Protein AF-A0A6B3HFW6-F1 (afdb_monomer_lite)

Radius of gyration: 20.0 Å; chains: 1; bounding box: 45×37×47 Å

Structure (mmCIF, N/CA/C/O backbone):
data_AF-A0A6B3HFW6-F1
#
_entry.id   AF-A0A6B3HFW6-F1
#
loop_
_atom_site.group_PDB
_atom_site.id
_atom_site.type_symbol
_atom_site.label_atom_id
_atom_site.label_alt_id
_atom_site.label_comp_id
_atom_site.label_asym_id
_atom_site.label_entity_id
_atom_site.label_seq_id
_atom_site.pdbx_PDB_ins_code
_atom_site.Cartn_x
_atom_site.Cartn_y
_atom_site.Cartn_z
_atom_site.occupancy
_atom_site.B_iso_or_equiv
_atom_site.auth_seq_id
_atom_site.auth_comp_id
_atom_site.auth_asym_id
_atom_site.auth_atom_id
_atom_site.pdbx_PDB_model_num
ATOM 1 N N . LEU A 1 1 ? 17.810 11.166 -16.960 1.00 72.69 1 LEU A N 1
ATOM 2 C CA . LEU A 1 1 ? 16.520 11.536 -17.605 1.00 72.69 1 LEU A CA 1
ATOM 3 C C . LEU A 1 1 ? 15.754 10.320 -18.125 1.00 72.69 1 LEU A C 1
ATOM 5 O O . LEU A 1 1 ? 14.612 10.146 -17.726 1.00 72.69 1 LEU A O 1
ATOM 9 N N . LYS A 1 2 ? 16.372 9.452 -18.942 1.00 86.44 2 LYS A N 1
ATOM 10 C CA . LYS A 1 2 ? 15.738 8.235 -19.489 1.00 86.44 2 LYS A CA 1
ATOM 11 C C . LYS A 1 2 ? 15.124 7.311 -18.423 1.00 86.44 2 LYS A C 1
ATOM 13 O O . LYS A 1 2 ? 13.989 6.886 -18.581 1.00 86.44 2 LYS A O 1
ATOM 18 N N . GLU A 1 3 ? 15.835 7.064 -17.324 1.00 84.00 3 GLU A N 1
ATOM 19 C CA . GLU A 1 3 ? 15.349 6.210 -16.227 1.00 84.00 3 GLU A CA 1
ATOM 20 C C . GLU A 1 3 ? 14.089 6.778 -15.553 1.00 84.00 3 GLU A C 1
ATOM 22 O O . GLU A 1 3 ? 13.078 6.091 -15.464 1.00 84.00 3 GLU A O 1
ATOM 27 N N . LYS A 1 4 ? 14.088 8.071 -15.198 1.00 88.50 4 LYS A N 1
ATOM 28 C CA . LYS A 1 4 ? 12.903 8.762 -14.653 1.00 88.50 4 LYS A CA 1
ATOM 29 C C . LYS A 1 4 ? 11.708 8.721 -15.615 1.00 88.50 4 LYS A C 1
ATOM 31 O O . LYS A 1 4 ? 10.576 8.534 -15.182 1.00 88.50 4 LYS A O 1
ATOM 36 N N . ALA A 1 5 ? 11.953 8.858 -16.921 1.00 90.94 5 ALA A N 1
ATOM 37 C CA . ALA A 1 5 ? 10.901 8.736 -17.929 1.00 90.94 5 ALA A CA 1
ATOM 38 C C . ALA A 1 5 ? 10.331 7.306 -18.005 1.00 90.94 5 ALA A C 1
ATOM 40 O O . ALA A 1 5 ? 9.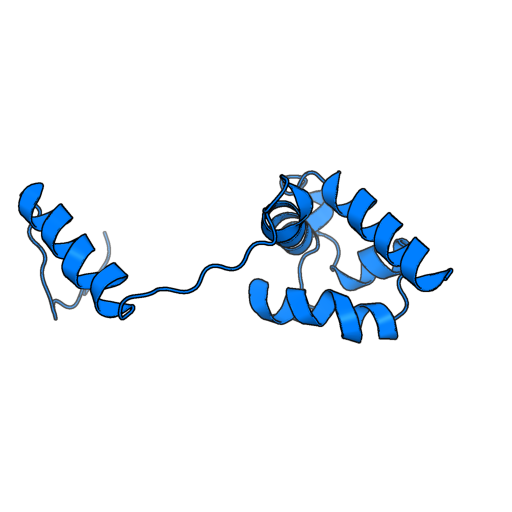124 7.138 -18.160 1.00 90.94 5 ALA A O 1
ATOM 41 N N . ASN A 1 6 ? 11.173 6.278 -17.863 1.00 92.00 6 ASN A N 1
ATOM 42 C CA . ASN A 1 6 ? 10.725 4.885 -17.818 1.00 92.00 6 ASN A CA 1
ATOM 43 C C . ASN A 1 6 ? 9.909 4.583 -16.557 1.00 92.00 6 ASN A C 1
ATOM 45 O O . ASN A 1 6 ? 8.894 3.904 -16.657 1.00 92.00 6 ASN A O 1
ATOM 49 N N . VAL A 1 7 ? 10.302 5.113 -15.395 1.00 94.19 7 VAL A N 1
ATOM 50 C CA . VAL A 1 7 ? 9.503 5.028 -14.158 1.00 94.19 7 VAL A CA 1
ATOM 51 C C . VAL A 1 7 ? 8.116 5.631 -14.375 1.00 94.19 7 VAL A C 1
ATOM 53 O O . VAL A 1 7 ? 7.114 4.971 -14.115 1.00 94.19 7 VAL A O 1
ATOM 56 N N . GLY A 1 8 ? 8.044 6.851 -14.921 1.00 93.62 8 GLY A N 1
ATOM 57 C CA . GLY A 1 8 ? 6.766 7.507 -15.207 1.00 93.62 8 GLY A CA 1
ATOM 58 C C . GLY A 1 8 ? 5.884 6.698 -16.163 1.00 93.62 8 GLY A C 1
ATOM 59 O O . GLY A 1 8 ? 4.684 6.572 -15.938 1.00 93.62 8 GLY A O 1
ATOM 60 N N . ARG A 1 9 ? 6.470 6.079 -17.197 1.00 94.38 9 ARG A N 1
ATOM 61 C CA . ARG A 1 9 ? 5.734 5.178 -18.100 1.00 94.38 9 ARG A CA 1
ATOM 62 C C . ARG A 1 9 ? 5.207 3.934 -17.391 1.00 94.38 9 ARG A C 1
ATOM 64 O O . ARG A 1 9 ? 4.054 3.582 -17.615 1.00 94.38 9 ARG A O 1
ATOM 71 N N . ALA A 1 10 ? 6.018 3.290 -16.552 1.00 95.69 10 ALA A N 1
ATOM 72 C CA . ALA A 1 10 ? 5.591 2.122 -15.786 1.00 95.69 10 ALA A CA 1
ATOM 73 C C . ALA A 1 10 ? 4.468 2.479 -14.800 1.00 95.69 10 ALA A C 1
ATOM 75 O O . ALA A 1 10 ? 3.469 1.772 -14.750 1.00 95.69 10 ALA A O 1
ATOM 76 N N . ALA A 1 11 ? 4.563 3.615 -14.103 1.00 93.75 11 ALA A N 1
ATOM 77 C CA . ALA A 1 11 ? 3.501 4.105 -13.223 1.00 93.75 11 ALA A CA 1
ATOM 78 C C . ALA A 1 11 ? 2.191 4.379 -13.987 1.00 93.75 11 ALA A C 1
ATOM 80 O O . ALA A 1 11 ? 1.124 3.943 -13.563 1.00 93.75 11 ALA A O 1
ATOM 81 N N . LEU A 1 12 ? 2.262 5.032 -15.154 1.00 93.62 12 LEU A N 1
ATOM 82 C CA . LEU A 1 12 ? 1.087 5.258 -16.007 1.00 93.62 12 LEU A CA 1
ATOM 83 C C . LEU A 1 12 ? 0.476 3.949 -16.525 1.00 93.62 12 LEU A C 1
ATOM 85 O O . LEU A 1 12 ? -0.746 3.836 -16.599 1.00 93.62 12 LEU A O 1
ATOM 89 N N . ALA A 1 13 ? 1.307 2.972 -16.898 1.00 95.31 13 ALA A N 1
ATOM 90 C CA . ALA A 1 13 ? 0.841 1.652 -17.311 1.00 95.31 13 ALA A CA 1
ATOM 91 C C . ALA A 1 13 ? 0.155 0.921 -16.148 1.00 95.31 13 ALA A C 1
ATOM 93 O O . ALA A 1 13 ? -0.936 0.388 -16.329 1.00 95.31 13 ALA A O 1
ATOM 94 N N . LEU A 1 14 ? 0.738 0.983 -14.948 1.00 94.69 14 LEU A N 1
ATOM 95 C CA . LEU A 1 14 ? 0.189 0.375 -13.740 1.00 94.69 14 LEU A CA 1
ATOM 96 C C . LEU A 1 14 ? -1.179 0.972 -13.389 1.00 94.69 14 LEU A C 1
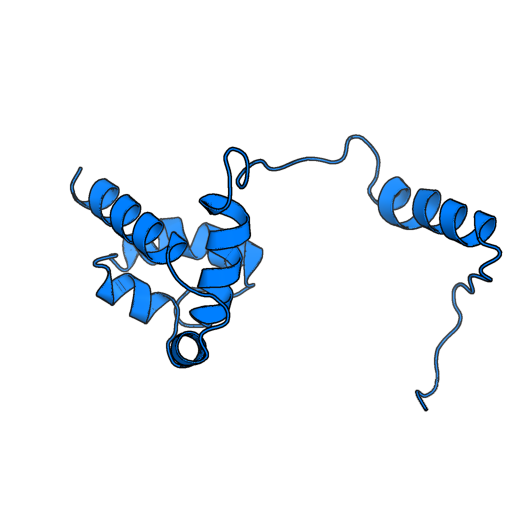ATOM 98 O O . LEU A 1 14 ? -2.126 0.229 -13.147 1.00 94.69 14 LEU A O 1
ATOM 102 N N . GLY A 1 15 ? -1.323 2.301 -13.433 1.00 91.81 15 GLY A N 1
ATOM 103 C CA . GLY A 1 15 ? -2.594 2.974 -13.134 1.00 91.81 15 GLY A CA 1
ATOM 104 C C . GLY A 1 15 ? -3.754 2.567 -14.056 1.00 91.81 15 GLY A C 1
ATOM 105 O O . GLY A 1 15 ? -4.919 2.688 -13.676 1.00 91.81 15 GLY A O 1
ATOM 106 N N . ARG A 1 16 ? -3.447 2.043 -15.251 1.00 92.88 16 ARG A N 1
ATOM 107 C CA . ARG A 1 16 ? -4.431 1.565 -16.237 1.00 92.88 16 ARG A CA 1
ATOM 108 C C . ARG A 1 16 ? -4.809 0.096 -16.077 1.00 92.88 16 ARG A C 1
ATOM 110 O O . ARG A 1 16 ? -5.753 -0.336 -16.730 1.00 92.88 16 ARG A O 1
ATOM 117 N N . LEU A 1 17 ? -4.101 -0.661 -15.242 1.00 94.75 17 LEU A N 1
ATOM 118 C CA . LEU A 1 17 ? -4.426 -2.061 -14.998 1.00 94.75 17 LEU A CA 1
ATOM 119 C C . LEU A 1 17 ? -5.768 -2.190 -14.275 1.00 94.75 17 LEU A C 1
ATOM 121 O O . LEU A 1 17 ? -6.152 -1.330 -13.470 1.00 94.75 17 LEU A O 1
ATOM 125 N N . ASP A 1 18 ? -6.461 -3.289 -14.547 1.00 93.75 18 ASP A N 1
ATOM 126 C CA . ASP A 1 18 ? -7.581 -3.752 -13.739 1.00 93.75 18 ASP A CA 1
ATOM 127 C C . ASP A 1 18 ? -7.058 -4.729 -12.672 1.00 93.75 18 ASP A C 1
ATOM 129 O O . ASP A 1 18 ? -6.664 -5.838 -13.025 1.00 93.75 18 ASP A O 1
ATOM 133 N N . PRO A 1 19 ? -7.035 -4.362 -11.375 1.00 91.62 19 PRO A N 1
ATOM 134 C CA . PRO A 1 19 ? -6.573 -5.264 -10.321 1.00 91.62 19 PRO A CA 1
ATOM 135 C C . PRO A 1 19 ? -7.434 -6.523 -10.156 1.00 91.62 19 PRO A C 1
ATOM 137 O O . PRO A 1 19 ? -7.001 -7.452 -9.482 1.00 91.62 19 PRO A O 1
ATOM 140 N N . ALA A 1 20 ? -8.648 -6.548 -10.720 1.00 93.06 20 ALA A N 1
ATOM 141 C CA . ALA A 1 20 ? -9.511 -7.724 -10.712 1.00 93.06 20 ALA A CA 1
ATOM 142 C C . ALA A 1 20 ? -9.196 -8.713 -11.849 1.00 93.06 20 ALA A C 1
ATOM 144 O O . ALA A 1 20 ? -9.765 -9.804 -11.860 1.00 93.06 20 ALA A O 1
ATOM 145 N N . ASP A 1 21 ? -8.304 -8.368 -12.787 1.00 95.75 21 ASP A N 1
ATOM 146 C CA . ASP A 1 21 ? -7.899 -9.274 -13.861 1.00 95.75 21 ASP A CA 1
ATOM 147 C C . ASP A 1 21 ? -7.089 -10.457 -13.289 1.00 95.75 21 ASP A C 1
ATOM 149 O O . ASP A 1 21 ? -5.949 -10.272 -12.840 1.00 95.75 21 ASP A O 1
ATOM 153 N N . PRO A 1 22 ? -7.614 -11.699 -13.346 1.00 94.44 22 PRO A N 1
ATOM 154 C CA . PRO A 1 22 ? -6.922 -12.873 -12.822 1.00 94.44 22 PRO A CA 1
ATOM 155 C C . PRO A 1 22 ? -5.632 -13.199 -13.588 1.00 94.44 22 PRO A C 1
ATOM 157 O O . PRO A 1 22 ? -4.841 -14.026 -13.138 1.00 94.44 22 PRO A O 1
ATOM 160 N N . ALA A 1 23 ? -5.396 -12.595 -14.759 1.00 95.69 23 ALA A N 1
ATOM 161 C CA . ALA A 1 23 ? -4.134 -12.733 -15.470 1.00 95.69 23 ALA A CA 1
ATOM 162 C C . ALA A 1 23 ? -2.955 -12.100 -14.737 1.00 95.69 23 ALA A C 1
ATOM 164 O O . ALA A 1 23 ? -1.842 -12.617 -14.841 1.00 95.69 23 ALA A O 1
ATOM 165 N N . LEU A 1 24 ? -3.198 -11.032 -13.977 1.00 96.25 24 LEU A N 1
ATOM 166 C CA . LEU A 1 24 ? -2.150 -10.350 -13.227 1.00 96.25 24 LEU A CA 1
ATOM 167 C C . LEU A 1 24 ? -1.634 -11.206 -12.071 1.00 96.25 24 LEU A C 1
ATOM 169 O O . LEU A 1 24 ? -0.460 -11.135 -11.744 1.00 96.25 24 LEU A O 1
ATOM 173 N N . ASP A 1 25 ? -2.460 -12.072 -11.493 1.00 96.31 25 ASP A N 1
ATOM 174 C CA . ASP A 1 25 ? -2.022 -12.925 -10.383 1.00 96.31 25 ASP A CA 1
ATOM 175 C C . ASP A 1 25 ? -1.070 -14.052 -10.829 1.00 96.31 25 ASP A C 1
ATOM 177 O O . ASP A 1 25 ? -0.402 -14.682 -10.016 1.00 96.31 25 ASP A O 1
ATOM 181 N N . ARG A 1 26 ? -0.964 -14.295 -12.144 1.00 96.25 26 ARG A N 1
ATOM 182 C CA . ARG A 1 26 ? -0.104 -15.343 -12.720 1.00 96.25 26 ARG A CA 1
ATOM 183 C C . ARG A 1 26 ? 1.352 -14.924 -12.916 1.00 96.25 26 ARG A C 1
ATOM 185 O O . ARG A 1 26 ? 2.156 -15.755 -13.336 1.00 96.25 26 ARG A O 1
ATOM 192 N N . ILE A 1 27 ? 1.686 -13.659 -12.679 1.00 97.62 27 ILE A N 1
ATOM 193 C CA . ILE A 1 27 ? 3.049 -13.139 -12.812 1.00 97.62 27 ILE A CA 1
ATOM 194 C C . ILE A 1 27 ? 3.434 -12.358 -11.560 1.00 97.62 27 ILE A C 1
ATOM 196 O O . ILE A 1 27 ? 2.597 -11.717 -10.921 1.00 97.62 27 ILE A O 1
ATOM 200 N N . ASP A 1 28 ? 4.718 -12.394 -11.221 1.00 98.25 28 ASP A N 1
ATOM 201 C CA . ASP A 1 28 ? 5.249 -11.574 -10.142 1.00 98.25 28 ASP A CA 1
ATOM 202 C C . ASP A 1 28 ? 5.446 -10.114 -10.587 1.00 98.25 28 ASP A C 1
ATOM 204 O O . ASP A 1 28 ? 5.568 -9.788 -11.778 1.00 98.25 28 ASP A O 1
ATOM 208 N N . PHE A 1 29 ? 5.475 -9.220 -9.602 1.00 98.25 29 PHE A N 1
ATOM 209 C CA . PHE A 1 29 ? 5.604 -7.787 -9.823 1.00 98.25 29 PHE A CA 1
ATOM 210 C C . PHE A 1 29 ? 6.935 -7.425 -10.499 1.00 98.25 29 PHE A C 1
ATOM 212 O O . PHE A 1 29 ? 6.954 -6.593 -11.410 1.00 98.25 29 PHE A O 1
ATOM 219 N N . ALA A 1 30 ? 8.047 -8.073 -10.133 1.00 98.19 30 ALA A N 1
ATOM 220 C CA . ALA A 1 30 ? 9.352 -7.790 -10.735 1.00 98.19 30 ALA A CA 1
ATOM 221 C C . ALA A 1 30 ? 9.394 -8.160 -12.224 1.00 98.19 30 ALA A C 1
ATOM 223 O O . ALA A 1 30 ? 9.927 -7.398 -13.034 1.00 98.19 30 ALA A O 1
ATOM 224 N N . THR A 1 31 ? 8.808 -9.291 -12.611 1.00 98.19 31 THR A N 1
ATOM 225 C CA . THR A 1 31 ? 8.692 -9.731 -14.003 1.00 98.19 31 THR A CA 1
ATOM 226 C C . THR A 1 31 ? 7.917 -8.706 -14.825 1.00 98.19 31 THR A C 1
ATOM 228 O O . THR A 1 31 ? 8.387 -8.296 -15.890 1.00 98.19 31 THR A O 1
ATOM 231 N N . TRP A 1 32 ? 6.789 -8.210 -14.310 1.00 98.12 32 TRP A N 1
ATOM 232 C CA . TRP A 1 32 ? 6.029 -7.155 -14.980 1.00 98.12 32 TRP A CA 1
ATOM 233 C C . TRP A 1 32 ? 6.830 -5.846 -15.097 1.00 98.12 32 TRP A C 1
ATOM 235 O O . TRP A 1 32 ? 6.882 -5.247 -16.174 1.00 98.12 32 TRP A O 1
ATOM 245 N N . LEU A 1 33 ? 7.521 -5.416 -14.036 1.00 98.00 33 LEU A N 1
ATOM 246 C CA . LEU A 1 33 ? 8.340 -4.196 -14.044 1.00 98.00 33 LEU A CA 1
ATOM 247 C C . LEU A 1 33 ? 9.492 -4.273 -15.057 1.00 98.00 33 LEU A C 1
ATOM 249 O O . LEU A 1 33 ? 9.731 -3.314 -15.796 1.00 98.00 33 LEU A O 1
ATOM 253 N N . ARG A 1 34 ? 10.179 -5.418 -15.152 1.00 97.75 34 ARG A N 1
ATOM 254 C CA . ARG A 1 34 ? 11.245 -5.633 -16.145 1.00 97.75 34 AR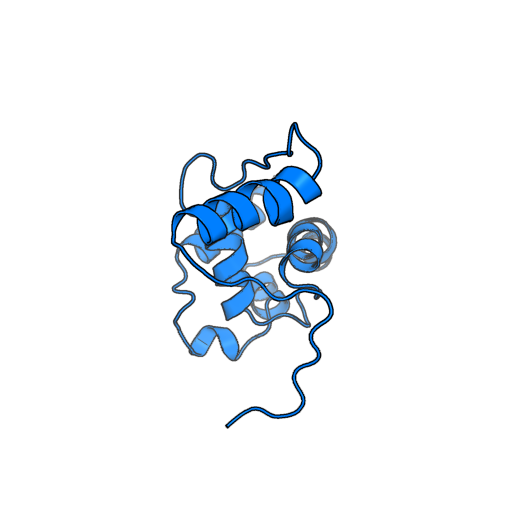G A CA 1
ATOM 255 C C . ARG A 1 34 ? 10.715 -5.565 -17.575 1.00 97.75 34 ARG A C 1
ATOM 257 O O . ARG A 1 34 ? 11.338 -4.921 -18.418 1.00 97.75 34 ARG A O 1
ATOM 264 N N . GLN A 1 35 ? 9.540 -6.142 -17.842 1.00 96.44 35 GLN A N 1
ATOM 265 C CA . GLN A 1 35 ? 8.863 -6.013 -19.143 1.00 96.44 35 GLN A CA 1
ATOM 266 C C . GLN A 1 35 ? 8.526 -4.549 -19.478 1.00 96.44 35 GLN A C 1
ATOM 268 O O . GLN A 1 35 ? 8.541 -4.159 -20.643 1.00 96.44 35 GLN A O 1
ATOM 273 N N . HIS A 1 36 ? 8.319 -3.712 -18.458 1.00 96.19 36 HIS A N 1
ATOM 274 C CA . HIS A 1 36 ? 8.120 -2.264 -18.578 1.00 96.19 36 HIS A CA 1
ATOM 275 C C . HIS A 1 36 ? 9.429 -1.456 -18.479 1.00 96.19 36 HIS A C 1
ATOM 277 O O . HIS A 1 36 ? 9.423 -0.247 -18.219 1.00 96.19 36 HIS A O 1
ATOM 283 N N . GLY A 1 37 ? 10.572 -2.108 -18.709 1.00 95.94 37 GLY A N 1
ATOM 284 C CA . GLY A 1 37 ? 11.879 -1.468 -18.840 1.00 95.94 37 GLY A CA 1
ATOM 285 C C . GLY A 1 37 ? 12.453 -0.916 -17.537 1.00 95.94 37 GLY A C 1
ATOM 286 O O . GLY A 1 37 ? 13.299 -0.016 -17.591 1.00 95.94 37 GLY A O 1
ATOM 287 N N . GLN A 1 38 ? 11.987 -1.405 -16.383 1.00 97.81 38 GLN A N 1
ATOM 288 C CA . GLN A 1 38 ? 12.597 -1.093 -15.092 1.00 97.81 38 GLN A CA 1
ATOM 289 C C . GLN A 1 38 ? 13.857 -1.939 -14.895 1.00 97.81 38 GLN A C 1
ATOM 291 O O . GLN A 1 38 ? 13.848 -3.146 -15.129 1.00 97.81 38 GLN A O 1
ATOM 296 N N . SER A 1 39 ? 14.944 -1.295 -14.471 1.00 97.00 39 SER A N 1
ATOM 297 C CA . SER A 1 39 ? 16.178 -1.997 -14.103 1.00 97.00 39 SER A CA 1
ATOM 298 C C . SER A 1 39 ? 16.049 -2.624 -12.715 1.00 97.00 39 SER A C 1
ATOM 300 O O . SER A 1 39 ? 15.272 -2.121 -11.905 1.00 97.00 39 SER A O 1
ATOM 302 N N . ASP A 1 40 ? 16.849 -3.647 -12.398 1.00 96.94 40 ASP A N 1
ATOM 303 C CA . ASP A 1 40 ? 16.843 -4.251 -11.054 1.00 96.94 40 ASP A CA 1
ATOM 304 C C . ASP A 1 40 ? 17.141 -3.211 -9.959 1.00 96.94 40 ASP A C 1
ATOM 306 O O . ASP A 1 40 ? 16.470 -3.186 -8.933 1.00 96.94 40 ASP A O 1
ATOM 310 N N . ARG A 1 41 ? 18.048 -2.258 -10.224 1.00 96.50 41 ARG A N 1
ATOM 311 C CA . ARG A 1 41 ? 18.316 -1.127 -9.318 1.00 96.50 41 ARG A CA 1
ATOM 312 C C . ARG A 1 41 ? 17.075 -0.262 -9.092 1.00 96.50 41 ARG A C 1
ATOM 314 O O . ARG A 1 41 ? 16.841 0.193 -7.980 1.00 96.50 41 ARG A O 1
ATOM 321 N N . THR A 1 42 ? 16.307 0.020 -10.144 1.00 97.06 42 THR A N 1
ATOM 322 C CA . THR A 1 42 ? 15.073 0.813 -10.035 1.00 97.06 42 THR A CA 1
ATOM 323 C C . THR A 1 42 ? 13.999 0.038 -9.269 1.00 97.06 42 THR A C 1
ATOM 325 O O . THR A 1 42 ? 13.268 0.633 -8.484 1.00 97.06 42 THR A O 1
ATOM 328 N N . ILE A 1 43 ? 13.904 -1.278 -9.481 1.00 97.88 43 ILE A N 1
ATOM 329 C CA . ILE A 1 43 ? 12.992 -2.160 -8.742 1.00 97.88 43 ILE A CA 1
ATOM 330 C C . ILE A 1 43 ? 13.311 -2.095 -7.247 1.00 97.88 43 ILE A C 1
ATOM 332 O O . ILE A 1 43 ? 12.447 -1.701 -6.473 1.00 97.88 43 ILE A O 1
ATOM 336 N N . GLU A 1 44 ? 14.560 -2.342 -6.866 1.00 97.19 44 GLU A N 1
ATOM 337 C CA . GLU A 1 44 ? 14.998 -2.327 -5.467 1.00 97.19 44 GLU A CA 1
ATOM 338 C C . GLU A 1 44 ? 14.858 -0.937 -4.815 1.00 97.19 44 GLU A C 1
ATOM 340 O O . GLU A 1 44 ? 14.316 -0.792 -3.722 1.00 97.19 44 GLU A O 1
ATOM 345 N N . ALA A 1 45 ? 15.323 0.119 -5.487 1.00 95.75 45 ALA A N 1
ATOM 346 C CA . ALA A 1 45 ? 15.438 1.442 -4.870 1.00 95.75 45 ALA A CA 1
ATOM 347 C C . ALA A 1 45 ? 14.133 2.256 -4.852 1.00 95.75 45 ALA A C 1
ATOM 349 O O . ALA A 1 45 ? 14.055 3.252 -4.131 1.00 95.75 45 ALA A O 1
ATOM 350 N N . LEU A 1 46 ? 13.137 1.894 -5.666 1.00 94.50 46 LEU A N 1
ATOM 351 C CA . LEU A 1 46 ? 11.879 2.640 -5.780 1.00 94.50 46 LEU A CA 1
ATOM 352 C C . LEU A 1 46 ? 10.661 1.758 -5.530 1.00 94.50 46 LEU A C 1
ATOM 354 O O . LEU A 1 46 ? 9.817 2.093 -4.702 1.00 94.50 46 LEU A O 1
ATOM 358 N N . TRP A 1 47 ? 10.545 0.662 -6.274 1.00 96.50 47 TRP A N 1
ATOM 359 C CA . TRP A 1 47 ? 9.335 -0.152 -6.254 1.00 96.50 47 TRP A CA 1
ATOM 360 C C . TRP A 1 47 ? 9.260 -1.010 -4.992 1.00 96.50 47 TRP A C 1
ATOM 362 O O . TRP A 1 47 ? 8.203 -1.052 -4.368 1.00 96.50 47 TRP A O 1
ATOM 372 N N . ASP A 1 48 ? 10.374 -1.596 -4.551 1.00 97.00 48 ASP A N 1
ATOM 373 C CA . ASP A 1 48 ? 10.440 -2.368 -3.306 1.00 97.00 48 ASP A CA 1
ATOM 374 C C . ASP A 1 48 ? 10.299 -1.488 -2.061 1.00 97.00 48 ASP A C 1
ATOM 376 O O . ASP A 1 48 ? 9.747 -1.947 -1.066 1.00 97.00 48 ASP A O 1
ATOM 380 N N . LEU A 1 49 ? 10.691 -0.209 -2.114 1.00 93.81 49 LEU A N 1
ATOM 381 C CA . LEU A 1 49 ? 10.476 0.724 -1.000 1.00 93.81 49 LEU A CA 1
ATOM 382 C C . LEU A 1 49 ? 8.987 0.829 -0.632 1.00 93.81 49 LEU A C 1
ATOM 384 O O . LEU A 1 49 ? 8.625 0.771 0.542 1.00 93.81 49 LEU A O 1
ATOM 388 N N . VAL A 1 50 ? 8.122 0.962 -1.640 1.00 91.25 50 VAL A N 1
ATOM 389 C CA . VAL A 1 50 ? 6.666 0.991 -1.442 1.00 91.25 50 VAL A CA 1
ATOM 390 C C . VAL A 1 50 ? 6.118 -0.427 -1.277 1.00 91.25 50 VAL A C 1
ATOM 392 O O . VAL A 1 50 ? 5.287 -0.667 -0.402 1.00 91.25 50 VAL A O 1
ATOM 395 N N . GLY A 1 51 ? 6.594 -1.372 -2.091 1.00 93.56 51 GLY A N 1
ATOM 396 C CA . GLY A 1 51 ? 6.136 -2.758 -2.118 1.00 93.56 51 GLY A CA 1
ATOM 397 C C . GLY A 1 51 ? 6.313 -3.462 -0.778 1.00 93.56 51 GLY A C 1
ATOM 398 O O . GLY A 1 51 ? 5.355 -4.016 -0.257 1.00 93.56 51 GLY A O 1
ATOM 399 N N . VAL A 1 52 ? 7.478 -3.360 -0.141 1.00 96.62 52 VAL A N 1
ATOM 400 C CA . VAL A 1 52 ? 7.714 -3.984 1.170 1.00 96.62 52 VAL A CA 1
ATOM 401 C C . VAL A 1 52 ? 6.803 -3.383 2.241 1.00 96.62 52 VAL A C 1
ATOM 403 O O . VAL A 1 52 ? 6.219 -4.127 3.022 1.00 96.62 52 VAL A O 1
ATOM 406 N N . ALA A 1 53 ? 6.618 -2.061 2.252 1.00 92.50 53 ALA A N 1
ATOM 407 C CA . ALA A 1 53 ? 5.790 -1.386 3.253 1.00 92.50 53 ALA A CA 1
ATOM 408 C C . ALA A 1 53 ? 4.291 -1.733 3.155 1.00 92.50 53 ALA A C 1
ATOM 410 O O . ALA A 1 53 ? 3.568 -1.631 4.142 1.00 92.50 53 ALA A O 1
ATOM 411 N N . THR A 1 54 ? 3.816 -2.124 1.972 1.00 93.44 54 THR A N 1
ATOM 412 C CA . THR A 1 54 ? 2.381 -2.301 1.684 1.00 93.44 54 THR A CA 1
ATOM 413 C C . THR A 1 54 ? 1.994 -3.757 1.428 1.00 93.44 54 THR A C 1
ATOM 415 O O . THR A 1 54 ? 0.939 -4.204 1.870 1.00 93.44 54 THR A O 1
ATOM 418 N N . LEU A 1 55 ? 2.852 -4.509 0.741 1.00 95.19 55 LEU A N 1
ATOM 419 C CA . LEU A 1 55 ? 2.665 -5.913 0.369 1.00 95.19 55 LEU A CA 1
ATOM 420 C C . LEU A 1 55 ? 3.406 -6.870 1.309 1.00 95.19 55 LEU A C 1
ATOM 422 O O . LEU A 1 55 ? 3.190 -8.074 1.223 1.00 95.19 55 LEU A O 1
ATOM 426 N N . ASN A 1 56 ? 4.271 -6.361 2.197 1.00 96.31 56 ASN A N 1
ATOM 427 C CA . ASN A 1 56 ? 5.144 -7.163 3.066 1.00 96.31 56 ASN A CA 1
ATOM 428 C C . ASN A 1 56 ? 6.053 -8.143 2.295 1.00 96.31 56 ASN A C 1
ATOM 430 O O . ASN A 1 56 ? 6.506 -9.146 2.843 1.00 96.31 56 ASN A O 1
ATOM 434 N N . ALA A 1 57 ? 6.329 -7.854 1.021 1.00 97.00 57 ALA A N 1
ATOM 435 C CA . ALA A 1 57 ? 7.151 -8.671 0.139 1.00 97.00 57 ALA A CA 1
ATOM 436 C C . ALA A 1 57 ? 7.895 -7.788 -0.873 1.00 97.00 57 ALA A C 1
ATOM 438 O O . ALA A 1 57 ? 7.413 -6.721 -1.257 1.00 97.00 57 ALA A O 1
ATOM 439 N N . THR A 1 58 ? 9.065 -8.246 -1.317 1.00 98.06 58 THR A N 1
ATOM 440 C CA . THR A 1 58 ? 9.781 -7.647 -2.452 1.00 98.06 58 THR A CA 1
ATOM 441 C C . THR A 1 58 ? 9.103 -8.032 -3.769 1.00 98.06 58 THR A C 1
ATOM 443 O O . THR A 1 58 ? 8.414 -9.050 -3.850 1.00 98.06 58 THR A O 1
ATOM 446 N N . ALA A 1 59 ? 9.325 -7.253 -4.825 1.00 97.88 59 ALA A N 1
ATOM 447 C CA . ALA A 1 59 ? 8.707 -7.418 -6.135 1.00 97.88 59 ALA A CA 1
ATOM 448 C C . ALA A 1 59 ? 8.774 -8.841 -6.739 1.00 97.88 59 ALA A C 1
ATOM 450 O O . ALA A 1 59 ? 7.761 -9.268 -7.291 1.00 97.88 59 ALA A O 1
ATOM 451 N N . PRO A 1 60 ? 9.873 -9.622 -6.644 1.00 97.88 60 PRO A N 1
ATOM 452 C CA . PRO A 1 60 ? 9.877 -10.995 -7.166 1.00 97.88 60 PRO A CA 1
ATOM 453 C C . PRO A 1 60 ? 9.013 -11.971 -6.350 1.00 97.88 60 PRO A C 1
ATOM 455 O O . PRO A 1 60 ? 8.717 -13.061 -6.825 1.00 97.88 60 PRO A O 1
ATOM 458 N N . ASN A 1 61 ? 8.616 -11.594 -5.132 1.00 97.69 61 ASN A N 1
ATOM 459 C CA . ASN A 1 61 ? 7.804 -12.405 -4.220 1.00 97.69 61 ASN A CA 1
ATOM 460 C C . ASN A 1 61 ? 6.372 -11.865 -4.066 1.00 97.69 61 ASN A C 1
ATOM 462 O O . ASN A 1 61 ? 5.624 -12.337 -3.212 1.00 97.69 61 ASN A O 1
ATOM 466 N N . ALA A 1 62 ? 5.996 -10.856 -4.853 1.00 97.75 62 ALA A N 1
ATOM 467 C CA . ALA A 1 62 ? 4.693 -10.214 -4.785 1.00 97.75 62 ALA A CA 1
ATOM 468 C C . ALA A 1 62 ? 3.887 -10.477 -6.061 1.00 97.75 62 ALA A C 1
ATOM 470 O O . ALA A 1 62 ? 4.403 -10.332 -7.169 1.00 97.75 62 ALA A O 1
ATOM 471 N N . SER A 1 63 ? 2.603 -10.808 -5.904 1.00 97.62 63 SER A N 1
ATOM 472 C CA . SER A 1 63 ? 1.653 -10.904 -7.021 1.00 97.62 63 SER A CA 1
ATOM 473 C C . SER A 1 63 ? 1.508 -9.554 -7.726 1.00 97.62 63 SER A C 1
ATOM 475 O O . SER A 1 63 ? 1.340 -8.516 -7.073 1.00 97.62 63 SER A O 1
ATOM 477 N N . MET A 1 64 ? 1.507 -9.562 -9.062 1.00 97.75 64 MET A N 1
ATOM 478 C CA . MET A 1 64 ? 1.253 -8.347 -9.832 1.00 97.75 64 MET A CA 1
ATOM 479 C C . MET A 1 64 ? -0.186 -7.834 -9.646 1.00 97.75 64 MET A C 1
ATOM 481 O O . MET A 1 64 ? -0.399 -6.624 -9.697 1.00 97.75 64 MET A O 1
ATOM 485 N N . ALA A 1 65 ? -1.168 -8.697 -9.355 1.00 97.25 65 ALA A N 1
ATOM 486 C CA . ALA A 1 65 ? -2.531 -8.257 -9.038 1.00 97.25 65 ALA A CA 1
ATOM 487 C C . ALA A 1 65 ? -2.572 -7.440 -7.733 1.00 97.25 65 ALA A C 1
ATOM 489 O O . ALA A 1 65 ? -3.165 -6.357 -7.680 1.00 97.25 65 ALA A O 1
ATOM 490 N N . LEU A 1 66 ? -1.872 -7.911 -6.694 1.00 96.50 66 LEU A N 1
ATOM 491 C CA . LEU A 1 66 ? -1.756 -7.190 -5.424 1.00 96.50 66 LEU A CA 1
ATOM 492 C C . LEU A 1 66 ? -0.963 -5.888 -5.583 1.00 96.50 66 LEU A C 1
ATOM 494 O O . LEU A 1 66 ? -1.383 -4.849 -5.068 1.00 96.50 66 LEU A O 1
ATOM 498 N N . ALA A 1 67 ? 0.133 -5.907 -6.347 1.00 97.00 67 ALA A N 1
ATOM 499 C CA . ALA A 1 67 ? 0.889 -4.698 -6.661 1.00 97.00 67 ALA A CA 1
ATOM 500 C C . ALA A 1 67 ? 0.032 -3.679 -7.429 1.00 97.00 67 ALA A C 1
ATOM 502 O O . ALA A 1 67 ? -0.011 -2.505 -7.059 1.00 97.00 67 ALA A O 1
ATOM 503 N N . ALA A 1 68 ? -0.728 -4.117 -8.439 1.00 96.25 68 ALA A N 1
ATOM 504 C CA . ALA A 1 68 ? -1.666 -3.258 -9.154 1.00 96.25 68 ALA A CA 1
ATOM 505 C C . ALA A 1 68 ? -2.681 -2.625 -8.195 1.00 96.25 68 ALA A C 1
ATOM 507 O O . ALA A 1 68 ? -2.903 -1.419 -8.258 1.00 96.25 68 ALA A O 1
ATOM 508 N N . LYS A 1 69 ? -3.252 -3.401 -7.263 1.00 95.06 69 LYS A N 1
ATOM 509 C CA . LYS A 1 69 ? -4.182 -2.881 -6.251 1.00 95.06 69 LYS A CA 1
ATOM 510 C C . LYS A 1 69 ? -3.534 -1.806 -5.376 1.00 95.06 69 LYS A C 1
ATOM 512 O O . LYS A 1 69 ? -4.092 -0.717 -5.257 1.00 95.06 69 LYS A O 1
ATOM 517 N N . VAL A 1 70 ? -2.371 -2.096 -4.795 1.00 94.31 70 VAL A N 1
ATOM 518 C CA . VAL A 1 70 ? -1.652 -1.184 -3.895 1.00 94.31 70 VAL A CA 1
ATOM 519 C C . VAL A 1 70 ? -1.278 0.110 -4.598 1.00 94.31 70 VAL A C 1
ATOM 521 O O . VAL A 1 70 ? -1.642 1.184 -4.132 1.00 94.31 70 VAL A O 1
ATOM 524 N N . PHE A 1 71 ? -0.573 0.032 -5.724 1.00 93.88 71 PHE A N 1
ATOM 525 C CA . PHE A 1 71 ? -0.061 1.231 -6.380 1.00 93.88 71 PHE A CA 1
ATOM 526 C C . PHE A 1 71 ? -1.183 2.015 -7.073 1.00 93.88 71 PHE A C 1
ATOM 528 O O . PHE A 1 71 ? -1.132 3.241 -7.124 1.00 93.88 71 PHE A O 1
ATOM 535 N N . LYS A 1 72 ? -2.246 1.355 -7.550 1.00 92.81 72 LYS A N 1
ATOM 536 C CA . LYS A 1 72 ? -3.415 2.068 -8.076 1.00 92.81 72 LYS A CA 1
ATOM 537 C C . LYS A 1 72 ? -4.150 2.821 -6.972 1.00 92.81 72 LYS A C 1
ATOM 539 O O . LYS A 1 72 ? -4.394 4.010 -7.130 1.00 92.81 72 LYS A O 1
ATOM 544 N N . THR A 1 73 ? -4.482 2.158 -5.864 1.00 87.38 73 THR A N 1
ATOM 545 C CA . THR A 1 73 ? -5.253 2.773 -4.771 1.00 87.38 73 THR A CA 1
ATOM 546 C C . THR A 1 73 ? -4.429 3.764 -3.947 1.00 87.38 73 THR A C 1
ATOM 548 O O . THR A 1 73 ? -4.946 4.809 -3.588 1.00 87.38 73 THR A O 1
ATOM 551 N N . GLY A 1 74 ? -3.166 3.460 -3.654 1.00 87.75 74 GLY A N 1
ATOM 552 C CA . GLY A 1 74 ? -2.337 4.267 -2.754 1.00 87.75 74 GLY A CA 1
ATOM 553 C C . GLY A 1 74 ? -1.528 5.377 -3.423 1.00 87.75 74 GLY A C 1
ATOM 554 O O . GLY A 1 74 ? -0.865 6.128 -2.723 1.00 87.75 74 GLY A O 1
ATOM 555 N N . LEU A 1 75 ? -1.501 5.461 -4.760 1.00 89.38 75 LEU A N 1
ATOM 556 C CA . LEU A 1 75 ? -0.665 6.446 -5.466 1.00 89.38 75 LEU A CA 1
ATOM 557 C C . LEU A 1 75 ? -1.322 7.066 -6.709 1.00 89.38 75 LEU A C 1
ATOM 559 O O . LEU A 1 75 ? -0.943 8.174 -7.082 1.00 89.38 75 LEU A O 1
ATOM 563 N N . LEU A 1 76 ? -2.243 6.371 -7.393 1.00 90.31 76 LEU A N 1
ATOM 564 C CA . LEU A 1 76 ? -2.617 6.716 -8.776 1.00 90.31 76 LEU A CA 1
ATOM 565 C C . LEU A 1 76 ? -4.125 6.901 -9.022 1.00 90.31 76 LEU A C 1
ATOM 567 O O . LEU A 1 76 ? -4.509 7.157 -10.163 1.00 90.31 76 LEU A O 1
ATOM 571 N N . SER A 1 77 ? -4.984 6.754 -8.010 1.00 87.38 77 SER A N 1
ATOM 572 C CA . SER A 1 77 ? -6.443 6.820 -8.185 1.00 87.38 77 SER A CA 1
ATOM 573 C C . SER A 1 77 ? -6.979 8.244 -8.313 1.00 87.38 77 SER A C 1
ATOM 575 O O . SER A 1 77 ? -7.886 8.477 -9.108 1.00 87.38 77 SER A O 1
ATOM 577 N N . GLU A 1 78 ? -6.426 9.190 -7.556 1.00 90.81 78 GLU A N 1
ATOM 578 C CA . GLU A 1 78 ? -6.894 10.578 -7.494 1.00 90.81 78 GLU A CA 1
ATOM 579 C C . GLU A 1 78 ? -5.789 11.529 -6.998 1.00 90.81 78 GLU A C 1
ATOM 581 O O . GLU A 1 78 ? -4.799 11.073 -6.412 1.00 90.81 78 GLU A O 1
ATOM 586 N N . PRO A 1 79 ? -5.910 12.852 -7.225 1.00 90.06 79 PRO A N 1
ATOM 587 C CA . PRO A 1 79 ? -5.023 13.827 -6.596 1.00 90.06 79 PRO A CA 1
ATOM 588 C C . PRO A 1 79 ? -5.057 13.678 -5.069 1.00 90.06 79 PRO A C 1
ATOM 590 O O . PRO A 1 79 ? -6.132 13.683 -4.481 1.00 90.06 79 PRO A O 1
ATOM 593 N N . GLY A 1 80 ? -3.888 13.543 -4.441 1.00 88.75 80 GLY A N 1
ATOM 594 C CA . GLY A 1 80 ? -3.777 13.304 -2.996 1.00 88.75 80 GLY A CA 1
ATOM 595 C C . GLY A 1 80 ? -3.864 11.831 -2.578 1.00 88.75 80 GLY A C 1
ATOM 596 O O . GLY A 1 80 ? -3.727 11.536 -1.399 1.00 88.75 80 GLY A O 1
ATOM 597 N N . ALA A 1 81 ? -4.000 10.873 -3.507 1.00 89.12 81 ALA A N 1
ATOM 598 C CA . ALA A 1 81 ? -4.001 9.440 -3.162 1.00 89.12 81 ALA A CA 1
ATOM 599 C C . ALA A 1 81 ? -2.724 8.988 -2.424 1.00 89.12 81 ALA A C 1
ATOM 601 O O . ALA A 1 81 ? -2.759 8.033 -1.656 1.00 89.12 81 ALA A O 1
ATOM 602 N N . ALA A 1 82 ? -1.613 9.691 -2.660 1.00 89.00 82 ALA A N 1
ATOM 603 C CA . ALA A 1 82 ? -0.326 9.464 -2.012 1.00 89.00 82 ALA A CA 1
ATOM 604 C C . ALA A 1 82 ? -0.154 10.229 -0.683 1.00 89.00 82 ALA A C 1
ATOM 606 O O . ALA A 1 82 ? 0.929 10.174 -0.095 1.00 89.00 82 ALA A O 1
ATOM 607 N N . ASP A 1 83 ? -1.166 10.974 -0.228 1.00 91.44 83 ASP A N 1
ATOM 608 C CA . ASP A 1 83 ? -1.088 11.748 1.007 1.00 91.44 83 ASP A CA 1
ATOM 609 C C . ASP A 1 83 ? -1.062 10.803 2.212 1.00 91.44 83 ASP A C 1
ATOM 611 O O . ASP A 1 83 ? -1.925 9.943 2.392 1.00 91.44 83 ASP A O 1
ATOM 615 N N . ILE A 1 84 ? -0.057 10.978 3.069 1.00 86.44 84 ILE A N 1
ATOM 616 C CA . ILE A 1 84 ? 0.105 10.182 4.285 1.00 86.44 84 ILE A CA 1
ATOM 617 C C . ILE A 1 84 ? -0.318 11.032 5.480 1.00 86.44 84 ILE A C 1
ATOM 619 O O . ILE A 1 84 ? 0.333 12.018 5.830 1.00 86.44 84 ILE A O 1
ATOM 623 N N . GLY A 1 85 ? -1.416 10.630 6.120 1.00 88.25 85 GLY A N 1
ATOM 624 C CA . GLY A 1 85 ? -1.883 11.220 7.370 1.00 88.25 85 GLY A CA 1
ATOM 625 C C . GLY A 1 85 ? -1.149 10.659 8.589 1.00 88.25 85 GLY A C 1
ATOM 626 O O . GLY A 1 85 ? -0.720 9.506 8.604 1.00 88.25 85 GLY A O 1
ATOM 627 N N . TRP A 1 86 ? -1.055 11.464 9.646 1.00 92.19 86 TRP A N 1
ATOM 628 C CA . TRP A 1 86 ? -0.606 11.018 10.964 1.00 92.19 86 TRP A CA 1
ATOM 629 C C . TRP A 1 86 ? -1.668 11.354 12.012 1.00 92.19 86 TRP A C 1
ATOM 631 O O . TRP A 1 86 ? -2.320 12.397 11.950 1.00 92.19 86 TRP A O 1
ATOM 641 N N . ALA A 1 87 ? -1.870 10.444 12.965 1.00 92.00 87 ALA A N 1
ATOM 642 C CA . ALA A 1 87 ? -2.848 10.636 14.026 1.00 92.00 87 ALA A CA 1
ATOM 643 C C . ALA A 1 87 ? -2.354 11.694 15.024 1.00 92.00 87 ALA A C 1
ATOM 645 O O . ALA A 1 87 ? -1.277 11.555 15.600 1.00 92.00 87 ALA A O 1
ATOM 646 N N . THR A 1 88 ? -3.166 12.725 15.269 1.00 95.06 88 THR A N 1
ATOM 647 C CA . THR A 1 88 ? -2.889 13.775 16.270 1.00 95.06 88 THR A CA 1
ATOM 648 C C . THR A 1 88 ? -3.226 13.348 17.701 1.00 95.06 88 THR A C 1
ATOM 650 O O . THR A 1 88 ? -2.938 14.070 18.654 1.00 95.06 88 THR A O 1
ATOM 653 N N . VAL A 1 89 ? -3.826 12.168 17.855 1.00 94.75 89 VAL A N 1
ATOM 654 C CA . VAL A 1 89 ? -4.187 11.534 19.125 1.00 94.75 89 VAL A CA 1
ATOM 655 C C . VAL A 1 89 ? -3.565 10.135 19.195 1.00 94.75 89 VAL A C 1
ATOM 657 O O . VAL A 1 89 ? -3.24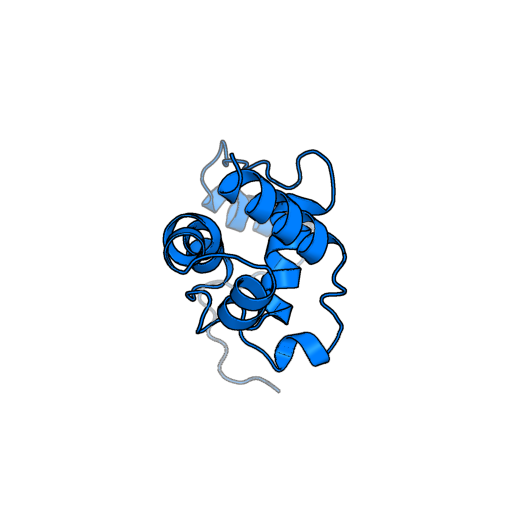3 9.558 18.151 1.00 94.75 89 VAL A O 1
ATOM 660 N N . PRO A 1 90 ? -3.403 9.546 20.395 1.00 94.88 90 PRO A N 1
ATOM 661 C CA . PRO A 1 90 ? -2.931 8.172 20.521 1.00 94.88 90 PRO A CA 1
ATOM 662 C C . PRO A 1 90 ? -3.810 7.195 19.731 1.00 94.88 90 PRO A C 1
ATOM 664 O O . PRO A 1 90 ? -5.034 7.305 19.745 1.00 94.88 90 PRO A O 1
ATOM 667 N N . LEU A 1 91 ? -3.208 6.180 19.099 1.00 93.50 91 LEU A N 1
ATOM 668 C CA . LEU A 1 91 ? -3.971 5.186 18.329 1.00 93.50 91 LEU A CA 1
ATOM 669 C C . LEU A 1 91 ? -5.017 4.447 19.175 1.00 93.50 91 LEU A C 1
ATOM 671 O O . LEU A 1 91 ? -6.038 4.045 18.626 1.00 93.50 91 LEU A O 1
ATOM 675 N N . GLY A 1 92 ? -4.799 4.303 20.488 1.00 94.81 92 GLY A N 1
ATOM 676 C CA . GLY A 1 92 ? -5.792 3.739 21.409 1.00 94.81 92 GLY A CA 1
ATOM 677 C C . GLY A 1 92 ? -7.083 4.560 21.481 1.00 94.81 92 GLY A C 1
ATOM 678 O O . GLY A 1 92 ? -8.161 3.986 21.579 1.00 94.81 92 GLY A O 1
ATOM 679 N N . GLU A 1 93 ? -7.000 5.883 21.324 1.00 95.62 93 GLU A N 1
ATOM 680 C CA . GLU A 1 93 ? -8.184 6.744 21.272 1.00 95.62 93 GLU A CA 1
ATOM 681 C C . GLU A 1 93 ? -9.018 6.447 20.020 1.00 95.62 93 GLU A C 1
ATOM 683 O O . GLU A 1 93 ? -10.238 6.302 20.092 1.00 95.62 93 GLU A O 1
ATOM 688 N N . LEU A 1 94 ? -8.346 6.277 18.876 1.00 92.06 94 LEU A N 1
ATOM 689 C CA . LEU A 1 94 ? -8.990 5.964 17.600 1.00 92.06 94 LEU A CA 1
ATOM 690 C C . LEU A 1 94 ? -9.581 4.547 17.569 1.00 92.06 94 LEU A C 1
ATOM 692 O O . LEU A 1 94 ? -10.708 4.369 17.114 1.00 92.06 94 LEU A O 1
ATOM 696 N N . HIS A 1 95 ? -8.826 3.546 18.031 1.00 92.12 95 HIS A N 1
ATOM 697 C CA . HIS A 1 95 ? -9.168 2.131 17.848 1.00 92.12 95 HIS A CA 1
ATOM 698 C C . HIS A 1 95 ? -9.963 1.519 19.010 1.00 92.12 95 HIS A C 1
ATOM 700 O O . HIS A 1 95 ? -10.648 0.525 18.789 1.00 92.12 95 HIS A O 1
ATOM 706 N N . ASP A 1 96 ? -9.887 2.076 20.224 1.00 93.75 96 ASP A N 1
ATOM 707 C CA . ASP A 1 96 ? -10.636 1.586 21.391 1.00 93.75 96 ASP A CA 1
ATOM 708 C C . ASP A 1 96 ? -11.652 2.619 21.878 1.00 93.75 96 ASP A C 1
ATOM 710 O O . ASP A 1 96 ? -12.847 2.371 21.754 1.00 93.75 96 ASP A O 1
ATOM 714 N N . THR A 1 97 ? -11.222 3.788 22.371 1.00 95.69 97 THR A N 1
ATOM 715 C CA . THR A 1 97 ? -12.126 4.751 23.033 1.00 95.69 97 THR A CA 1
ATOM 716 C C . THR A 1 97 ? -13.316 5.138 22.150 1.00 95.69 97 THR A C 1
ATOM 718 O O . THR A 1 97 ? -14.476 5.002 22.556 1.00 95.69 97 THR A O 1
ATOM 721 N N . LEU A 1 98 ? -13.049 5.605 20.925 1.00 95.25 98 LEU A N 1
ATOM 722 C CA . LEU A 1 98 ? -14.095 6.056 20.005 1.00 95.25 98 LEU A CA 1
ATOM 723 C C . LEU A 1 98 ? -14.937 4.891 19.470 1.00 95.25 98 LEU A C 1
ATOM 725 O O . LEU A 1 98 ? -16.163 5.004 19.402 1.00 95.25 98 LEU A O 1
ATOM 729 N N . ALA A 1 99 ? -14.299 3.765 19.140 1.00 94.50 99 ALA A N 1
ATOM 730 C CA . ALA A 1 99 ? -14.984 2.571 18.653 1.00 94.50 99 ALA A CA 1
ATOM 731 C C . ALA A 1 99 ? -15.929 1.984 19.716 1.00 94.50 99 ALA A C 1
ATOM 733 O O . ALA A 1 99 ? -17.101 1.736 19.433 1.00 94.50 99 ALA A O 1
ATOM 734 N N . ARG A 1 100 ? -15.457 1.840 20.960 1.00 95.69 100 ARG A N 1
ATOM 735 C CA . ARG A 1 100 ? -16.248 1.375 22.107 1.00 95.69 100 ARG A CA 1
ATOM 736 C C . ARG A 1 100 ? -17.448 2.271 22.352 1.00 95.69 100 ARG A C 1
ATOM 738 O O . ARG A 1 100 ? -18.560 1.771 22.446 1.00 95.69 100 ARG A O 1
ATOM 745 N N . LYS A 1 101 ? -17.249 3.591 22.374 1.00 96.69 101 LYS A N 1
ATOM 746 C CA . LYS A 1 101 ? -18.350 4.545 22.550 1.00 96.69 101 LYS A CA 1
ATOM 747 C C . LYS A 1 101 ? -19.429 4.383 21.475 1.00 96.69 101 LYS A C 1
ATOM 749 O O . LYS A 1 101 ? -20.617 4.435 21.794 1.00 96.69 101 LYS A O 1
ATOM 754 N N . ALA A 1 102 ? -19.033 4.204 20.213 1.00 97.38 102 ALA A N 1
ATOM 755 C CA . ALA A 1 102 ? -19.975 3.995 19.116 1.00 97.38 102 ALA A CA 1
ATOM 756 C C . ALA A 1 102 ? -20.768 2.685 19.284 1.00 97.38 102 ALA A C 1
ATOM 758 O O . ALA A 1 102 ? -21.988 2.68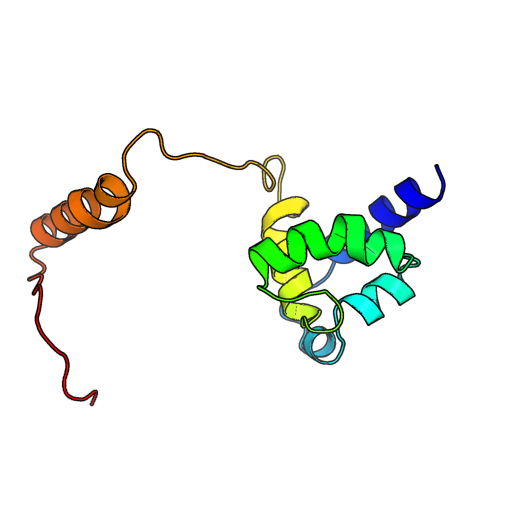9 19.127 1.00 97.38 102 ALA A O 1
ATOM 759 N N . LEU A 1 103 ? -20.094 1.595 19.665 1.00 97.12 103 LEU A N 1
ATOM 760 C CA . LEU A 1 103 ? -20.721 0.301 19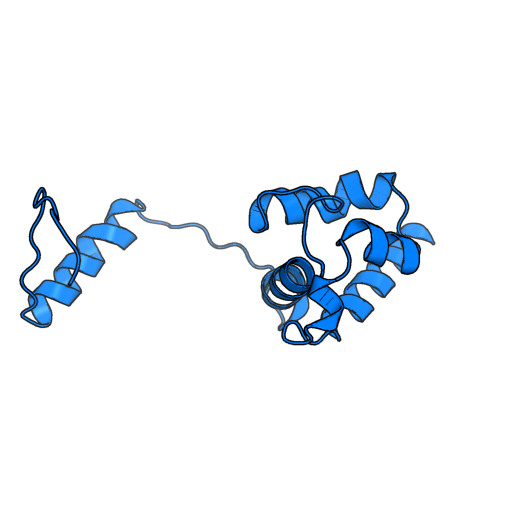.957 1.00 97.12 103 LEU A CA 1
ATOM 761 C C . LEU A 1 103 ? -21.699 0.387 21.137 1.00 97.12 103 LEU A C 1
ATOM 763 O O . LEU A 1 103 ? -22.846 -0.037 21.006 1.00 97.12 103 LEU A O 1
ATOM 767 N N . ASP A 1 104 ? -21.284 1.001 22.246 1.00 97.06 104 ASP A N 1
ATOM 768 C CA . ASP A 1 104 ? -22.119 1.186 23.436 1.00 97.06 104 ASP A CA 1
ATOM 769 C C . ASP A 1 104 ? -23.374 2.012 23.105 1.00 97.06 104 ASP A C 1
ATOM 771 O O . ASP A 1 104 ? -24.483 1.667 23.513 1.00 97.06 104 ASP A O 1
ATOM 775 N N . THR A 1 105 ? -23.223 3.068 22.296 1.00 98.06 105 THR A N 1
ATOM 776 C CA . THR A 1 105 ? -24.343 3.908 21.831 1.00 98.06 105 THR A CA 1
ATOM 777 C C . THR A 1 105 ? -25.327 3.120 20.965 1.00 98.06 105 THR A C 1
ATOM 779 O O . THR A 1 105 ? -26.533 3.347 21.033 1.00 98.06 105 THR A O 1
ATOM 782 N N . ALA A 1 106 ? -24.831 2.170 20.172 1.00 98.31 106 ALA A N 1
ATOM 783 C CA . ALA A 1 106 ? -25.655 1.262 19.382 1.00 98.31 106 ALA A CA 1
ATOM 784 C C . ALA A 1 106 ? -26.272 0.116 20.214 1.00 98.31 106 ALA A C 1
ATOM 786 O O . ALA A 1 106 ? -26.970 -0.731 19.658 1.00 98.31 106 ALA A O 1
ATOM 787 N N . GLY A 1 107 ? -26.024 0.063 21.530 1.00 98.12 107 GLY A N 1
ATOM 788 C CA . GLY A 1 107 ? -26.499 -1.004 22.413 1.00 98.12 107 GLY A CA 1
ATOM 789 C C . GLY A 1 107 ? -25.755 -2.331 22.233 1.00 98.12 107 GLY A C 1
ATOM 790 O O . GLY A 1 107 ? -26.247 -3.376 22.663 1.00 98.12 107 GLY A O 1
ATOM 791 N N . VAL A 1 108 ? -24.584 -2.317 21.588 1.00 98.12 108 VAL A N 1
ATOM 792 C CA . VAL A 1 108 ? -23.765 -3.515 21.393 1.00 98.12 108 VAL A CA 1
ATOM 793 C C . VAL A 1 108 ? -23.071 -3.880 22.701 1.00 98.12 108 VAL A C 1
ATOM 795 O O . VAL A 1 108 ? -22.369 -3.075 23.307 1.00 98.12 108 VAL A O 1
ATOM 798 N N . ARG A 1 109 ? -23.216 -5.140 23.119 1.00 95.94 109 ARG A N 1
ATOM 799 C CA . ARG A 1 109 ? -22.488 -5.691 24.263 1.00 95.94 109 ARG A CA 1
ATOM 800 C C . ARG A 1 109 ? -21.064 -6.064 23.848 1.00 95.94 109 ARG A C 1
ATOM 802 O O . ARG A 1 109 ? -20.870 -7.016 23.096 1.00 95.94 109 ARG A O 1
ATOM 809 N N . THR A 1 110 ? -20.079 -5.343 24.377 1.00 94.75 110 THR A N 1
ATOM 810 C CA . THR A 1 110 ? -18.656 -5.604 24.116 1.00 94.75 110 THR A CA 1
ATOM 811 C C . THR A 1 110 ? -18.032 -6.403 25.259 1.00 94.75 110 THR A C 1
ATOM 813 O O . THR A 1 110 ? -17.936 -5.913 26.381 1.00 94.75 110 THR A O 1
ATOM 816 N N . GLU A 1 111 ? -17.559 -7.615 24.972 1.00 94.88 111 GLU A N 1
ATOM 817 C CA . GLU A 1 111 ? -16.891 -8.489 25.944 1.00 94.88 111 GLU A CA 1
ATOM 818 C C . GLU A 1 111 ? -15.369 -8.435 25.776 1.00 94.88 111 GLU A C 1
ATOM 820 O O . GLU A 1 111 ? -14.835 -8.767 24.717 1.00 94.88 111 GLU A O 1
ATOM 825 N N . LEU A 1 112 ? -14.649 -8.033 26.826 1.00 93.88 112 LEU A N 1
ATOM 826 C CA . LEU A 1 112 ? -13.184 -8.015 26.834 1.00 93.88 112 LEU A CA 1
ATOM 827 C C . LEU A 1 112 ? -12.634 -9.216 27.582 1.00 93.88 112 LEU A C 1
ATOM 829 O O . LEU A 1 112 ? -13.228 -9.689 28.545 1.00 93.88 112 LEU A O 1
ATOM 833 N N . ARG A 1 113 ? -11.452 -9.682 27.162 1.00 94.75 113 ARG A N 1
ATOM 834 C CA . ARG A 1 113 ? -10.808 -10.881 27.729 1.00 94.75 113 ARG A CA 1
ATOM 835 C C . ARG A 1 113 ? -11.685 -12.143 27.631 1.00 94.75 113 ARG A C 1
ATOM 837 O O . ARG A 1 113 ? -11.432 -13.120 28.329 1.00 94.75 113 ARG A O 1
ATOM 844 N N . ALA A 1 114 ? -12.682 -12.145 26.748 1.00 95.69 114 ALA A N 1
ATOM 845 C CA . ALA A 1 114 ? -13.515 -13.301 26.460 1.00 95.69 114 ALA A CA 1
ATOM 846 C C . ALA A 1 114 ? -12.867 -14.139 25.349 1.00 95.69 114 ALA A C 1
ATOM 848 O O . ALA A 1 114 ? -12.738 -13.698 24.208 1.00 95.69 114 ALA A O 1
ATOM 849 N N . LYS A 1 115 ? -12.425 -15.353 25.686 1.00 95.69 115 LYS A N 1
ATOM 850 C CA . LYS A 1 115 ? -11.825 -16.281 24.721 1.00 95.69 115 LYS A CA 1
ATOM 851 C C . LYS A 1 115 ? -12.920 -16.978 23.907 1.00 95.69 115 LYS A C 1
ATOM 853 O O . LYS A 1 115 ? -13.801 -17.606 24.486 1.00 95.69 115 LYS A O 1
ATOM 858 N N . VAL A 1 116 ? -12.814 -16.942 22.578 1.00 95.75 116 VAL A N 1
ATOM 859 C CA . VAL A 1 116 ? -13.648 -17.753 21.675 1.00 95.75 116 VAL A CA 1
ATOM 860 C C . VAL A 1 116 ? -13.045 -19.158 21.563 1.00 95.75 116 VAL A C 1
ATOM 862 O O . VAL A 1 116 ? -11.855 -19.301 21.282 1.00 95.75 116 VAL A O 1
ATOM 865 N N . GLY A 1 117 ? -13.845 -20.191 21.844 1.00 95.94 117 GLY A N 1
ATOM 866 C CA . GLY A 1 117 ? -13.396 -21.592 21.863 1.00 95.94 117 GLY A CA 1
ATOM 867 C C . GLY A 1 117 ? -13.603 -22.343 20.546 1.00 95.94 117 GLY A C 1
ATOM 868 O O . GLY A 1 117 ? -12.791 -23.194 20.194 1.00 95.94 117 GLY A O 1
ATOM 869 N N . SER A 1 118 ? -14.666 -22.018 19.814 1.00 95.12 118 SER A N 1
ATOM 870 C CA . SER A 1 118 ? -15.005 -22.617 18.523 1.00 95.12 118 SER A CA 1
ATOM 871 C C . SER A 1 118 ? -15.822 -21.635 17.682 1.00 95.12 118 SER A C 1
ATOM 873 O O . SER A 1 118 ? -16.482 -20.748 18.224 1.00 95.12 118 SER A O 1
ATOM 875 N N . LEU A 1 119 ? -15.772 -21.802 16.361 1.00 92.44 119 LEU A N 1
ATOM 876 C CA . LEU A 1 119 ? -16.691 -21.178 15.407 1.00 92.44 119 LEU A CA 1
ATOM 877 C C . LEU A 1 119 ? -17.700 -22.246 14.967 1.00 92.44 119 LEU A C 1
ATOM 879 O O . LEU A 1 119 ? -17.348 -23.426 14.933 1.00 92.44 119 LEU A O 1
ATOM 883 N N . THR A 1 120 ? -18.939 -21.838 14.698 1.00 84.12 120 THR A N 1
ATOM 884 C CA . THR A 1 120 ? -20.011 -22.731 14.215 1.00 84.12 120 THR A CA 1
ATOM 885 C C . THR A 1 120 ? -20.292 -22.434 12.756 1.00 84.12 120 THR A C 1
ATOM 887 O O . THR A 1 120 ? -20.170 -21.240 12.394 1.00 84.12 120 THR A O 1
#

pLDDT: mean 94.29, std 3.77, range [72.69, 98.31]

Foldseek 3Di:
DVQVVLVVQLLVVLLPDDLPPVVQQVAFQVVSSVVSVHDPCNQVPPVQVQCCVQVVDRRRPHGRSSSSVRSNQQPNVDVCSVPDDDDPDPVCCVPPVVVVVVCVVVVHDDDPPDDDDDDD

Sequence (120 aa):
LKEKANVGRAALALGRLDPADPALDRIDFATWLRQHGQSDRTIEALWDLVGVATLNATAPNASMALAAKVFKTGLLSEPGAADIGWATVPLGELHDTLARKALDTAGVRTELRAKVGSLT

Secondary structure (DSSP, 8-state):
-HHHHHHHHHHHHHHTS-TT-TTGGGSBHHHHHHHTT--HHHIIIIIHHHHHHHHSS-GGGSBHHHHHHHHIIIIISSTTTT-----SS-HHIIIIIHHHHHHHHTT--PPSS-------

=== Feature glossary ===
A reading guide for the features in this record.

Start from the sequence.

  · This is the polypeptide sequence — one letter per residue, N-terminus first. Length ranges from a few dozen residues for small domains to over a thousand for large multi-domain proteins.

Fold it, and you get atomic coordinates and the backbone conformation that goes with them.

  · Structure coordinates are given as an mmCIF _atom_site loop: one row per atom with element, residue name, chain id, sequence number, and x/y/z position in Å. Only the four main-chain atoms per residue are included here; side chains are omitted to keep the record compact.

  · Backbone dihedral angles. Every residue except chain termini has a φ (preceding-C → N → Cα → C) and a ψ (N → Cα → C → next-N). They are reported in degrees following the IUPAC sign convention. Secondary structure is essentially a statement about which (φ, ψ) basin each residue occupies.

  · The SS8 string is DSSP's per-residue secondary-structure call. α-helix (H) means an i→i+4 H-bond ladder; β-strand (E) means the residue participates in a β-sheet; 3₁₀ (G) and π (I) are tighter and wider helices; T/S are turns/bends; '-' is loop.

  · SS3 is a coarse helix/strand/coil call (letters a/b/c) made by the P-SEA algorithm from inter-Cα distances and dihedrals. It is less detailed than DSSP but needs only Cα positions.

Summarize the fold with a handful of shape descriptors and a per-residue structural alphabet.

  · Radius of gyration (Rg) is the root-mean-square distance of Cα atoms from their centroid — a single number for overall size and compactness. A globular domain of N residues has Rg ≈ 2.2·N^0.38 Å; an extended or disordered chain has a much larger Rg. The Cα contact count is the number of residue pairs whose Cα atoms are within 8 Å and are more than four positions apart in sequence — a standard proxy for tertiary packing density. The bounding box is the smallest axis-aligned box enclosing all Cα atoms.

  · The Foldseek 3Di string encodes local tertiary geometry as a 20-letter alphabet — one character per residue — derived from the relative positions of nearby Cα atoms. Unlike the amino-acid sequence, 3Di is a direct function of the 3D structure, so two proteins with the same fold have similar 3Di strings even at low sequence identity.

  · Solvent-accessible surface area (SASA) is the area in Å² traced out by the centre of a 1.4 Å probe sphere (a water molecule) rolled over the protein's van der Waals surface (Shrake–Rupley / Lee–Richards construction). Buried residues have near-zero SASA; fully exposed residues can exceed 200 Å². The total SASA scales roughly with the number of surface residues.

Ask how reliable the model is.

  · pLDDT (predicted Local Distance Difference Test) is AlphaFold's per-residue confidence score, ranging from 0 to 100. Values above 90 indicate high confidence (typically well-packed cores); 70–90 is confident; 50–70 low confidence; below 50 usually means the region is disordered or the prediction is unreliable there. AlphaFold stores pLDDT in the mmCIF B-factor column.

  · B-factor (Debye–Waller factor) reflects atomic displacement in the crystal lattice. It is an experimental observable (units Å²), not a prediction; low values mean the atom is pinned down, high values mean it moves or is heterogeneous across the crystal.

  · Predicted Aligned Error (PAE) is an AlphaFold confidence matrix: entry (i, j) is the expected error in the position of residue j, in ångströms, when the prediction is superimposed on the true structure at residue i. Low PAE within a block of residues means that block is internally rigid and well-predicted; high PAE between two blocks means their relative placement is uncertain even if each block individually is confident.

Place it in context: what it resembles, what it is annotated as, and how it looks.

  · Nearest PDB neighbors are the top structural matches found by Foldseek when searching this structure against the entire Protein Data Bank. Each hit reports a TM-score (0 to 1; >0.5 almost always implies the same fold) and an E-value. These are *structural* homologs — they may share no detectable sequence similarity.

  · Functional annotations link the protein to curated databases. InterPro entries identify conserved domains and families by matching the sequence against member-database signatures (Pfam, PROSITE, CDD, …). Gene Ontology (GO) terms describe molecular function, biological process, and cellular component in a controlled vocabulary. CATH places the structure in a hierarchical fold classification (Class/Architecture/Topology/Homologous-superfamily). The organism is the source species.

  · Three diagnostic plots accompany the record. The Cα contact map visualizes the tertiary structure as a 2D adjacency matrix (8 Å cutoff, sequence-local contacts suppressed). The Ramachandran plot shows the distribution of backbone (φ, ψ) torsions, with points in the α and β basins reflecting secondary structure content. The PAE plot shows AlphaFold's inter-residue confidence as a color matrix.

  · Six rendered views show the 3D structure from the faces of a cube — i.e. along ±x, ±y, ±z. Rendering representation is drawn randomly per protein from cartoon (secondary-structure ribbons), sticks (backbone bonds), or molecular surface; coloring is either N→C rainbow (blue at the N-terminus through red at the C-terminus) or one color per chain.